Protein AF-A0A521T8X2-F1 (afdb_monomer)

Sequence (96 aa):
MVYRREHWQISDNCNGMDCKILTAYVRIEGTWIRIGHYGSECKKFEPLDLQQEEKERLDKERMMQLVADFRQVKQENRARLNTIKNELNVSNSFFK

Mean predicted aligned error: 13.21 Å

Secondary structure (DSSP, 8-state):
--------S--TT--S--PPEEEEEEEETTEEEEEEEEETTT--EEE--HHHHHHHHHHHHHHHHHHHHHHHHHHHHHHHHHHHHHHHHHHHHTT-

Nearest PDB structures (foldseek):
  6vjm-assembly1_B  TM=5.701E-01  e=1.043E+00  Homo sapiens
  6eyo-assembly1_I  TM=4.225E-01  e=4.310E+00  Homo sapiens
  8fe4-assembly1_H  TM=4.330E-01  e=9.345E+00  Mus musculus

Radius of gyration: 26.21 Å; Cα contacts (8 Å, |Δi|>4): 77; chains: 1; bounding box: 61×25×70 Å

Foldseek 3Di:
DFDFDDPPPDDPPSPPDRWGKDFDWDADPNDTDTFFIATPVSRDTDGDDPVVVVVVVVVVVVVVVVVVVVVVVVVVVVVVVVVVVVVVVVVVVVPD

Solvent-accessible surface area (backbone atoms only — not comparable to full-atom values): 5825 Å² total; per-residue (Å²): 135,82,70,78,44,69,78,81,72,90,53,102,76,71,82,84,63,91,26,48,57,41,82,38,68,46,77,55,98,90,42,80,43,79,53,27,37,33,28,71,74,75,70,44,76,45,72,58,57,66,69,60,49,52,49,54,51,52,51,50,54,51,50,53,48,52,53,50,53,54,51,49,53,53,50,52,52,52,50,52,53,51,51,52,52,50,54,56,53,53,60,65,61,73,78,112

pLDDT: mean 75.31, std 17.39, range [29.23, 94.94]

Structure (mmCIF, N/CA/C/O backbone):
data_AF-A0A521T8X2-F1
#
_entry.id   AF-A0A521T8X2-F1
#
loop_
_atom_site.group_PDB
_atom_site.id
_atom_site.type_symbol
_atom_site.label_atom_id
_atom_site.label_alt_id
_atom_site.label_comp_id
_atom_site.label_asym_id
_atom_site.label_entity_id
_atom_site.label_seq_id
_atom_site.pdbx_PDB_ins_code
_atom_site.Cartn_x
_atom_site.Cartn_y
_atom_site.Cartn_z
_atom_site.occupancy
_atom_site.B_iso_or_equiv
_atom_site.auth_seq_id
_atom_site.auth_comp_id
_atom_site.auth_asym_id
_atom_site.auth_atom_id
_atom_site.pdbx_PDB_model_num
ATOM 1 N N . MET A 1 1 ? 3.119 14.252 -4.016 1.00 29.23 1 MET A N 1
ATOM 2 C CA . MET A 1 1 ? 4.390 14.002 -3.303 1.00 29.23 1 MET A CA 1
ATOM 3 C C . MET A 1 1 ? 5.148 12.937 -4.075 1.00 29.23 1 MET A C 1
ATOM 5 O O . MET A 1 1 ? 4.590 11.872 -4.288 1.00 29.23 1 MET A O 1
ATOM 9 N N . VAL A 1 2 ? 6.346 13.248 -4.572 1.00 33.66 2 VAL A N 1
ATOM 10 C CA . VAL A 1 2 ? 7.228 12.284 -5.251 1.00 33.66 2 VAL A CA 1
ATOM 11 C C . VAL A 1 2 ? 8.165 11.735 -4.185 1.00 33.66 2 VAL A C 1
ATOM 13 O O . VAL A 1 2 ? 8.875 12.513 -3.549 1.00 33.66 2 VAL A O 1
ATOM 16 N N . TYR A 1 3 ? 8.132 10.428 -3.940 1.00 36.53 3 TYR A N 1
ATOM 17 C CA . TYR A 1 3 ? 9.057 9.800 -3.004 1.00 36.53 3 TYR A CA 1
ATOM 18 C C . TYR A 1 3 ? 10.443 9.769 -3.659 1.00 36.53 3 TYR A C 1
ATOM 20 O O . TYR A 1 3 ? 10.660 9.033 -4.617 1.00 36.53 3 TYR A O 1
ATOM 28 N N . ARG A 1 4 ? 11.371 10.606 -3.176 1.00 43.50 4 ARG A N 1
ATOM 29 C CA . ARG A 1 4 ? 12.794 10.477 -3.515 1.00 43.50 4 ARG A CA 1
ATOM 30 C C . ARG A 1 4 ? 13.307 9.235 -2.791 1.00 43.50 4 ARG A C 1
ATOM 32 O O . ARG A 1 4 ? 13.390 9.237 -1.567 1.00 43.50 4 ARG A O 1
ATOM 39 N N . ARG A 1 5 ? 13.566 8.165 -3.533 1.00 46.22 5 ARG A N 1
ATOM 40 C CA . ARG A 1 5 ? 14.311 7.003 -3.049 1.00 46.22 5 ARG A CA 1
ATOM 41 C C . ARG A 1 5 ? 15.562 6.903 -3.900 1.00 46.22 5 ARG A C 1
ATOM 43 O O . ARG A 1 5 ? 15.469 6.962 -5.119 1.00 46.22 5 ARG A O 1
ATOM 50 N N . GLU A 1 6 ? 16.707 6.762 -3.256 1.00 48.69 6 GLU A N 1
ATOM 51 C CA . GLU A 1 6 ? 17.919 6.310 -3.926 1.00 48.69 6 G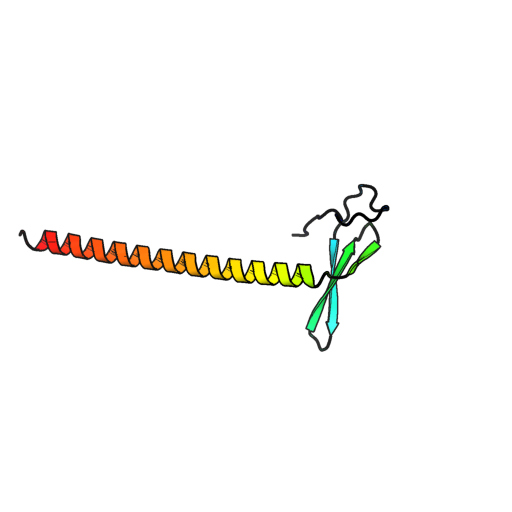LU A CA 1
ATOM 52 C C . GLU A 1 6 ? 17.647 4.912 -4.507 1.00 48.69 6 GLU A C 1
ATOM 54 O O . GLU A 1 6 ? 16.955 4.104 -3.879 1.00 48.69 6 GLU A O 1
ATOM 59 N N . HIS A 1 7 ? 18.157 4.615 -5.705 1.00 53.06 7 HIS A N 1
ATOM 60 C CA . HIS A 1 7 ? 18.166 3.240 -6.209 1.00 53.06 7 HIS A CA 1
ATOM 61 C C . HIS A 1 7 ? 19.089 2.415 -5.299 1.00 53.06 7 HIS A C 1
ATOM 63 O O . HIS A 1 7 ? 20.300 2.383 -5.485 1.00 53.06 7 HIS A O 1
ATOM 69 N N . TRP A 1 8 ? 18.510 1.777 -4.283 1.00 45.53 8 TRP A N 1
ATOM 70 C CA . TRP A 1 8 ? 19.215 0.926 -3.320 1.00 45.53 8 TRP A CA 1
ATOM 71 C C . TRP A 1 8 ? 19.433 -0.506 -3.825 1.00 45.53 8 TRP A C 1
ATOM 73 O O . TRP A 1 8 ? 19.930 -1.353 -3.087 1.00 45.53 8 TRP A O 1
ATOM 83 N N . GLN A 1 9 ? 19.096 -0.797 -5.085 1.00 44.78 9 GLN A N 1
ATOM 84 C CA . GLN A 1 9 ? 19.638 -1.968 -5.762 1.00 44.78 9 GLN A CA 1
ATOM 85 C C . GLN A 1 9 ? 20.953 -1.578 -6.424 1.00 44.78 9 GLN A C 1
ATOM 87 O O . GLN A 1 9 ? 20.999 -1.016 -7.520 1.00 44.78 9 GLN A O 1
ATOM 92 N N . ILE A 1 10 ? 22.009 -1.869 -5.666 1.00 44.94 10 ILE A N 1
ATOM 93 C CA . ILE A 1 10 ? 23.412 -2.007 -6.048 1.00 44.94 10 ILE A CA 1
ATOM 94 C C . ILE A 1 10 ? 23.503 -2.510 -7.495 1.00 44.94 10 ILE A C 1
ATOM 96 O O . ILE A 1 10 ? 23.473 -3.701 -7.782 1.00 44.94 10 ILE A O 1
ATOM 100 N N . SER A 1 11 ? 23.579 -1.578 -8.432 1.00 42.19 11 SER A N 1
ATOM 101 C CA . SER A 1 11 ? 24.161 -1.821 -9.738 1.00 42.19 11 SER A CA 1
ATOM 102 C C . SER A 1 11 ? 25.169 -0.708 -9.913 1.00 42.19 11 SER A C 1
ATOM 104 O O . SER A 1 11 ? 24.819 0.463 -9.752 1.00 42.19 11 SER A O 1
ATOM 106 N N . ASP A 1 12 ? 26.407 -1.094 -10.195 1.00 50.78 12 ASP A N 1
ATOM 107 C CA . ASP A 1 12 ? 27.668 -0.349 -10.063 1.00 50.78 12 ASP A CA 1
ATOM 108 C C . ASP A 1 12 ? 27.779 1.015 -10.786 1.00 50.78 12 ASP A C 1
ATOM 110 O O . ASP A 1 12 ? 28.866 1.563 -10.899 1.00 50.78 12 ASP A O 1
ATOM 114 N N . ASN A 1 13 ? 26.676 1.596 -11.274 1.00 49.16 13 ASN A N 1
ATOM 115 C CA . ASN A 1 13 ? 26.652 2.809 -12.093 1.00 49.16 13 ASN A CA 1
ATOM 116 C C . ASN A 1 13 ? 25.704 3.918 -11.597 1.00 49.16 13 ASN A C 1
ATOM 118 O O . ASN A 1 13 ? 25.563 4.928 -12.287 1.00 49.16 13 ASN A O 1
ATOM 122 N N . CYS A 1 14 ? 25.025 3.780 -10.451 1.00 53.75 14 CYS A N 1
ATOM 123 C CA . CYS A 1 14 ? 24.310 4.916 -9.849 1.00 53.75 14 CYS A CA 1
ATOM 124 C C . CYS A 1 14 ? 25.266 5.641 -8.890 1.00 53.75 14 CYS A C 1
ATOM 126 O O . CYS A 1 14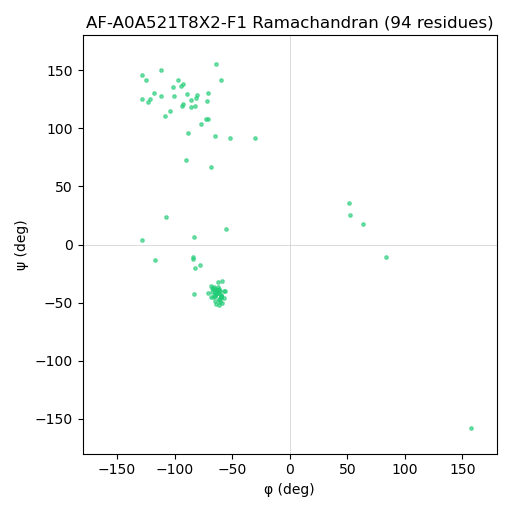 ? 25.177 5.494 -7.676 1.00 53.75 14 CYS A O 1
ATOM 128 N N . ASN A 1 15 ? 26.239 6.361 -9.460 1.00 52.69 15 ASN A N 1
ATOM 129 C CA . ASN A 1 15 ? 27.356 7.010 -8.759 1.00 52.69 15 ASN A CA 1
ATOM 130 C C . ASN A 1 15 ? 26.907 8.192 -7.878 1.00 52.69 15 ASN A C 1
ATOM 132 O O . ASN A 1 15 ? 27.224 9.342 -8.173 1.00 52.69 15 ASN A O 1
ATOM 136 N N . GLY A 1 16 ? 26.143 7.927 -6.818 1.00 53.41 16 GLY A N 1
ATOM 137 C CA . GLY A 1 16 ? 25.809 8.916 -5.790 1.00 53.41 16 GLY A CA 1
ATOM 138 C C . GLY A 1 16 ? 24.988 10.116 -6.273 1.00 53.41 16 GLY A C 1
ATOM 139 O O . GLY A 1 16 ? 24.960 11.136 -5.592 1.00 53.41 16 GLY A O 1
ATOM 140 N N . MET A 1 17 ? 24.339 10.031 -7.441 1.00 55.38 17 MET A N 1
ATOM 141 C CA . MET A 1 17 ? 23.384 11.049 -7.881 1.00 55.38 17 MET A CA 1
ATOM 142 C C . MET A 1 17 ? 21.984 10.703 -7.380 1.00 55.38 17 MET A C 1
ATOM 144 O O . MET A 1 17 ? 21.508 9.587 -7.600 1.00 55.38 17 MET A O 1
ATOM 148 N N . ASP A 1 18 ? 21.330 11.686 -6.758 1.00 59.19 18 ASP A N 1
ATOM 149 C CA . ASP A 1 18 ? 19.918 11.668 -6.371 1.00 59.19 18 ASP A CA 1
ATOM 150 C C .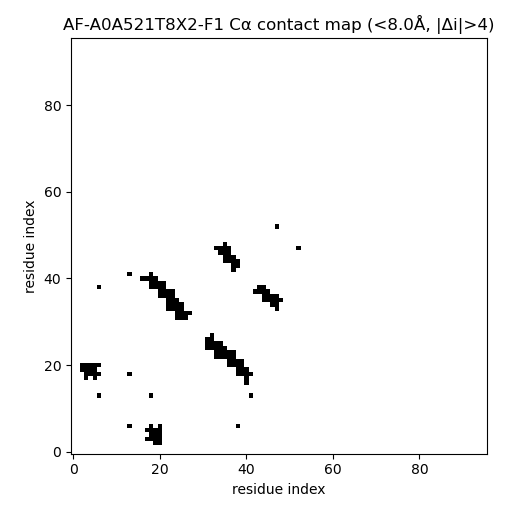 ASP A 1 18 ? 19.032 11.297 -7.573 1.00 59.19 18 ASP A C 1
ATOM 152 O O . ASP A 1 18 ? 18.607 12.154 -8.351 1.00 59.19 18 ASP A O 1
ATOM 156 N N . CYS A 1 19 ? 18.749 10.008 -7.740 1.00 69.12 19 CYS A N 1
ATOM 157 C CA . CYS A 1 19 ? 17.892 9.523 -8.811 1.00 69.12 19 CYS A CA 1
ATOM 158 C C . CYS A 1 19 ? 16.428 9.600 -8.367 1.00 69.12 19 CYS A C 1
ATOM 160 O O . CYS A 1 19 ? 16.041 9.036 -7.343 1.00 69.12 19 CYS A O 1
ATOM 162 N N . LYS A 1 20 ? 15.582 10.280 -9.140 1.00 71.94 20 LYS A N 1
ATOM 163 C CA . LYS A 1 20 ? 14.133 10.247 -8.958 1.00 71.94 20 LYS A CA 1
ATOM 164 C C . LYS A 1 20 ? 13.588 8.978 -9.590 1.00 71.94 20 LYS A C 1
ATOM 166 O O . LYS A 1 20 ? 13.825 8.685 -10.762 1.00 71.94 20 LYS A O 1
ATOM 171 N N . ILE A 1 21 ? 12.811 8.254 -8.796 1.00 75.69 21 ILE A N 1
ATOM 172 C CA . ILE A 1 21 ? 12.148 7.032 -9.226 1.00 75.69 21 ILE A CA 1
ATOM 173 C C . ILE A 1 21 ? 10.746 7.375 -9.727 1.00 75.69 21 ILE A C 1
ATOM 175 O O . ILE A 1 21 ? 9.920 7.920 -8.991 1.00 75.69 21 ILE A O 1
ATOM 179 N N . LEU A 1 22 ? 10.481 7.047 -10.988 1.00 80.25 22 LEU A N 1
ATOM 180 C CA . LEU A 1 22 ? 9.172 7.146 -11.621 1.00 80.25 22 LEU A CA 1
ATOM 181 C C . LEU A 1 22 ? 8.536 5.758 -11.682 1.00 80.25 22 LEU A C 1
ATOM 183 O O . LEU A 1 22 ? 9.187 4.782 -12.039 1.00 80.25 22 LEU A O 1
ATOM 187 N N . THR A 1 23 ? 7.253 5.648 -11.352 1.00 83.19 23 THR A N 1
ATOM 188 C CA . THR A 1 23 ? 6.528 4.381 -11.488 1.00 83.19 23 THR A CA 1
ATOM 189 C C . THR A 1 23 ? 6.070 4.196 -12.932 1.00 83.19 23 THR A C 1
ATOM 191 O O . THR A 1 23 ? 5.388 5.060 -13.482 1.00 83.19 23 THR A O 1
ATOM 194 N N . ALA A 1 24 ? 6.425 3.063 -13.534 1.00 82.88 24 ALA A N 1
ATOM 195 C CA . ALA A 1 24 ? 6.038 2.714 -14.891 1.00 82.88 24 ALA A CA 1
ATOM 196 C C . ALA A 1 24 ? 4.751 1.879 -14.897 1.00 82.88 24 ALA A C 1
ATOM 198 O O . ALA A 1 24 ? 4.588 0.951 -14.099 1.00 82.88 24 ALA A O 1
ATOM 199 N N . TYR A 1 25 ? 3.862 2.191 -15.839 1.00 85.25 25 TYR A N 1
ATOM 200 C CA . TYR A 1 25 ? 2.601 1.488 -16.044 1.00 85.25 25 TYR A CA 1
ATOM 201 C C . TYR A 1 25 ? 2.451 1.078 -17.508 1.00 85.25 25 TYR A C 1
ATOM 203 O O . TYR A 1 25 ? 2.850 1.815 -18.409 1.00 85.25 25 TYR A O 1
ATOM 211 N N . VAL A 1 26 ? 1.819 -0.067 -17.737 1.00 87.12 26 VAL A N 1
ATOM 212 C CA . VAL A 1 26 ? 1.312 -0.495 -19.041 1.00 87.12 26 VAL A CA 1
ATOM 213 C C . VAL A 1 26 ? -0.211 -0.491 -19.009 1.00 87.12 26 VAL A C 1
ATOM 215 O O . VAL A 1 26 ? -0.818 -0.692 -17.958 1.00 87.12 26 VAL A O 1
ATOM 218 N N . ARG A 1 27 ? -0.843 -0.255 -20.157 1.00 90.06 27 ARG A N 1
ATOM 219 C CA . ARG A 1 27 ? -2.296 -0.344 -20.294 1.00 90.06 27 ARG A CA 1
ATOM 220 C C . ARG A 1 27 ? -2.663 -1.636 -21.016 1.00 90.06 27 ARG A C 1
ATOM 222 O O . ARG A 1 27 ? -2.330 -1.780 -22.188 1.00 90.06 27 ARG A O 1
ATOM 229 N N . ILE A 1 28 ? -3.356 -2.545 -20.333 1.00 86.69 28 ILE A N 1
ATOM 230 C CA . ILE A 1 28 ? -3.865 -3.807 -20.893 1.00 86.69 28 ILE A CA 1
ATOM 231 C C . ILE A 1 28 ? -5.380 -3.811 -20.712 1.00 86.69 28 ILE A C 1
ATOM 233 O O . ILE A 1 28 ? -5.864 -3.568 -19.610 1.00 86.69 28 ILE A O 1
ATOM 237 N N . GLU A 1 29 ? -6.127 -4.008 -21.802 1.00 90.50 29 GLU A N 1
ATOM 238 C CA . GLU A 1 29 ? -7.602 -4.083 -21.782 1.00 90.50 29 GLU A CA 1
ATOM 239 C C . GLU A 1 29 ? -8.273 -2.89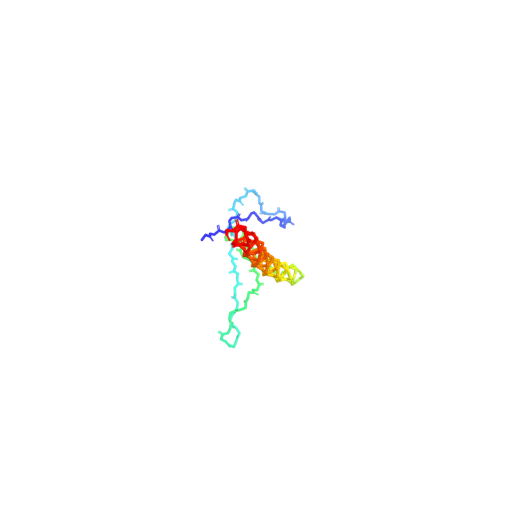7 -21.057 1.00 90.50 29 GLU A C 1
ATOM 241 O O . GLU A 1 29 ? -9.269 -3.025 -20.354 1.00 90.50 29 GLU A O 1
ATOM 246 N N . GLY A 1 30 ? -7.692 -1.702 -21.196 1.00 89.38 30 GLY A N 1
ATOM 247 C CA . GLY A 1 30 ? -8.190 -0.485 -20.552 1.00 89.38 30 GLY A CA 1
ATOM 248 C C . GLY A 1 30 ? -7.730 -0.276 -19.104 1.00 89.38 30 GLY A C 1
ATOM 249 O O . GLY A 1 30 ? -7.860 0.847 -18.617 1.00 8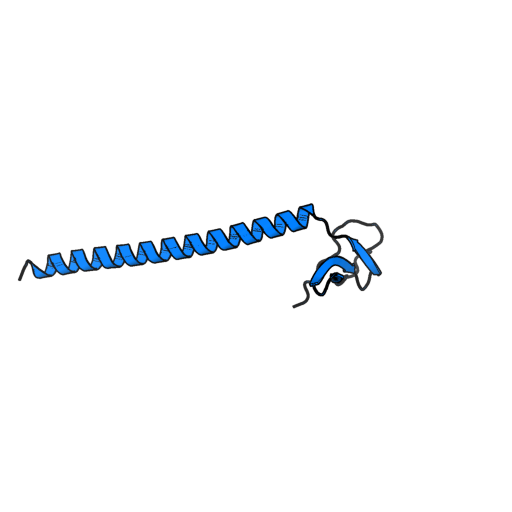9.38 30 GLY A O 1
ATOM 250 N N . THR A 1 31 ? -7.115 -1.276 -18.472 1.00 85.69 31 THR A N 1
ATOM 251 C CA . THR A 1 31 ? -6.614 -1.236 -17.090 1.00 85.69 31 THR A CA 1
ATOM 252 C C . THR A 1 31 ? -5.136 -0.850 -17.045 1.00 85.69 31 THR A C 1
ATOM 254 O O . THR A 1 31 ? -4.333 -1.334 -17.842 1.00 85.69 31 THR A O 1
ATOM 257 N N . TRP A 1 32 ? -4.763 0.029 -16.111 1.00 84.25 32 TRP A N 1
ATOM 258 C CA . TRP A 1 32 ? -3.367 0.394 -15.859 1.00 84.25 32 TRP A CA 1
ATOM 259 C C . TRP A 1 32 ? -2.727 -0.601 -14.896 1.00 84.25 32 TRP A C 1
ATOM 261 O O . TRP A 1 32 ? -3.149 -0.718 -13.749 1.00 84.25 32 TRP A O 1
ATOM 271 N N . ILE A 1 33 ? -1.694 -1.292 -15.363 1.00 81.75 33 ILE A N 1
ATOM 272 C CA . ILE A 1 33 ? -0.942 -2.285 -14.601 1.00 81.75 33 ILE A CA 1
ATOM 273 C C . ILE A 1 33 ? 0.457 -1.734 -14.360 1.00 81.75 33 ILE A C 1
ATOM 275 O O . ILE A 1 33 ? 1.132 -1.289 -15.288 1.00 81.75 33 ILE A O 1
ATOM 279 N N . ARG A 1 34 ? 0.886 -1.732 -13.100 1.00 84.00 34 ARG A N 1
ATOM 280 C CA . ARG A 1 34 ? 2.231 -1.311 -12.709 1.00 84.00 34 ARG A CA 1
ATOM 281 C C . ARG A 1 34 ? 3.238 -2.370 -13.171 1.00 84.00 34 ARG A C 1
ATOM 283 O O . ARG A 1 34 ? 3.024 -3.547 -12.922 1.00 84.00 34 ARG A O 1
ATOM 290 N N . ILE A 1 35 ? 4.310 -1.961 -13.850 1.00 83.62 35 ILE A N 1
ATOM 291 C CA . ILE A 1 35 ? 5.307 -2.891 -14.431 1.00 83.62 35 ILE A CA 1
ATOM 292 C C . ILE A 1 35 ? 6.708 -2.745 -13.844 1.00 83.62 35 ILE A C 1
ATOM 294 O O . ILE A 1 35 ? 7.557 -3.607 -14.058 1.00 83.62 35 ILE A O 1
ATOM 298 N N . GLY A 1 36 ? 6.967 -1.664 -13.111 1.00 84.31 36 GLY A N 1
ATOM 299 C CA . GLY A 1 36 ? 8.256 -1.446 -12.473 1.00 84.31 36 GLY A CA 1
ATOM 300 C C . GLY A 1 36 ? 8.518 0.019 -12.176 1.00 84.31 36 GLY A C 1
ATOM 301 O O . GLY A 1 36 ? 7.604 0.849 -12.105 1.00 84.31 36 GLY A O 1
ATOM 302 N N . HIS A 1 37 ? 9.795 0.326 -12.030 1.00 84.38 37 HIS A N 1
ATOM 303 C CA . HIS A 1 37 ? 10.309 1.637 -11.697 1.00 84.38 37 HIS A CA 1
ATOM 304 C C . HIS A 1 37 ? 11.330 2.076 -12.744 1.00 84.38 37 HIS A C 1
ATOM 306 O O . HIS A 1 37 ? 12.109 1.278 -13.252 1.00 84.38 37 HIS A O 1
ATOM 312 N N . TYR A 1 38 ? 11.323 3.356 -13.088 1.00 81.00 38 TYR A N 1
ATOM 313 C CA . TYR A 1 38 ? 12.266 3.951 -14.020 1.00 81.00 38 TYR A CA 1
ATOM 314 C C . TYR A 1 38 ? 12.983 5.111 -13.340 1.00 81.00 38 TYR A C 1
ATOM 316 O O . TYR A 1 38 ? 12.338 6.054 -12.877 1.00 81.00 38 TYR A O 1
ATOM 324 N N . GLY A 1 39 ? 14.309 5.050 -13.288 1.00 82.81 39 GLY A N 1
ATOM 325 C CA . GLY A 1 39 ? 15.121 6.145 -12.776 1.00 82.81 39 GLY A CA 1
ATOM 326 C C . GLY A 1 39 ? 15.342 7.194 -13.861 1.00 82.81 39 GLY A C 1
ATOM 327 O O . GLY A 1 39 ? 15.927 6.891 -14.902 1.00 82.81 39 GLY A O 1
ATOM 328 N N . SER A 1 40 ? 14.888 8.432 -13.650 1.00 79.44 40 SER A N 1
ATOM 329 C CA . SER A 1 40 ? 14.994 9.476 -14.682 1.00 79.44 40 SER A CA 1
ATOM 330 C C . SER A 1 40 ? 16.436 9.871 -15.002 1.00 79.44 40 SER A C 1
ATOM 332 O O . SER A 1 40 ? 16.764 10.127 -16.160 1.00 79.44 40 SER A O 1
ATOM 334 N N . GLU A 1 41 ? 17.293 9.901 -13.988 1.00 77.94 41 GLU A N 1
ATOM 335 C CA . GLU A 1 41 ? 18.680 10.344 -14.072 1.00 77.94 41 GLU A CA 1
ATOM 336 C C . GLU A 1 41 ? 19.579 9.207 -14.570 1.00 77.94 41 GLU A C 1
ATOM 338 O O . GLU A 1 41 ? 20.414 9.417 -15.448 1.00 77.94 41 GLU A O 1
ATOM 343 N N . CYS A 1 42 ? 19.368 7.983 -14.075 1.00 75.50 42 CYS A N 1
ATOM 344 C CA . CYS A 1 42 ? 20.148 6.816 -14.488 1.00 75.50 42 CYS A CA 1
ATOM 345 C C . CYS A 1 42 ? 19.634 6.161 -15.783 1.00 75.50 42 CYS A C 1
ATOM 347 O O . CYS A 1 42 ? 20.329 5.322 -16.356 1.00 75.50 42 CYS A O 1
ATOM 349 N N . LYS A 1 43 ? 18.430 6.530 -16.247 1.00 77.06 43 LYS A N 1
ATOM 350 C CA . LYS A 1 43 ? 17.723 5.943 -17.400 1.00 77.06 43 LYS A CA 1
ATOM 351 C C . LYS A 1 43 ? 17.594 4.417 -17.343 1.00 77.06 43 LYS A C 1
ATOM 353 O O . LYS A 1 43 ? 17.479 3.760 -18.378 1.00 77.06 43 LYS A O 1
ATOM 358 N N . LYS A 1 44 ? 17.630 3.839 -16.140 1.00 76.94 44 LYS A N 1
ATOM 359 C CA . LYS A 1 44 ? 17.493 2.398 -15.926 1.00 76.94 44 LYS A CA 1
ATOM 360 C C . LYS A 1 44 ? 16.064 2.052 -15.556 1.00 76.94 44 LYS A C 1
ATOM 362 O O . LYS A 1 44 ? 15.411 2.769 -14.799 1.00 76.94 44 LYS A O 1
ATOM 367 N N . PHE A 1 45 ? 15.616 0.923 -16.084 1.00 80.50 45 PHE A N 1
ATOM 368 C CA . PHE A 1 45 ? 14.354 0.308 -15.719 1.00 80.50 45 PHE A CA 1
ATOM 369 C C . PHE A 1 45 ? 14.609 -0.840 -14.744 1.00 80.50 45 PHE A C 1
ATOM 371 O O . PHE A 1 45 ? 15.418 -1.725 -15.019 1.00 80.50 45 PHE A O 1
ATOM 378 N N . GLU A 1 46 ? 13.910 -0.810 -13.620 1.00 79.44 46 GLU A N 1
ATOM 379 C CA . GLU A 1 46 ? 13.890 -1.851 -12.606 1.00 79.44 46 GLU A CA 1
ATOM 380 C C . GLU A 1 46 ? 12.523 -2.544 -12.685 1.00 79.44 46 GLU A C 1
ATOM 382 O O . GLU A 1 46 ? 11.496 -1.907 -12.408 1.00 79.44 46 GLU A O 1
ATOM 387 N N . PRO A 1 47 ? 12.473 -3.809 -13.137 1.00 81.50 47 PRO A N 1
ATOM 388 C CA . PRO A 1 47 ? 11.224 -4.539 -13.238 1.00 81.50 47 PRO A CA 1
ATOM 389 C C . PRO A 1 47 ? 10.626 -4.745 -11.854 1.00 81.50 47 PRO A C 1
ATOM 391 O O . PRO A 1 47 ? 11.314 -4.734 -10.833 1.00 81.50 47 PRO A O 1
ATOM 394 N N . LEU A 1 48 ? 9.315 -4.924 -11.828 1.00 79.62 48 LEU A N 1
ATOM 395 C CA . LEU A 1 48 ? 8.620 -5.085 -10.574 1.00 79.62 48 LEU A CA 1
ATOM 396 C C . LEU A 1 48 ? 8.920 -6.442 -9.934 1.00 79.62 48 LEU A C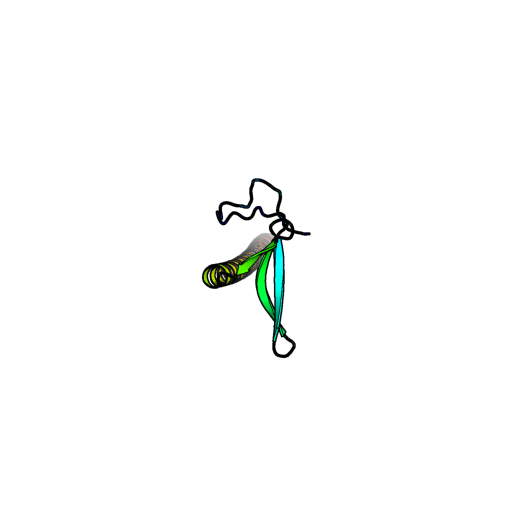 1
ATOM 398 O O . LEU A 1 48 ? 8.680 -7.486 -10.540 1.00 79.62 48 LEU A O 1
ATOM 402 N N . ASP A 1 49 ? 9.411 -6.425 -8.696 1.00 79.81 49 ASP A N 1
ATOM 403 C CA . ASP A 1 49 ? 9.552 -7.640 -7.901 1.00 79.81 49 ASP A CA 1
ATOM 404 C C . ASP A 1 49 ? 8.178 -8.056 -7.357 1.00 79.81 49 ASP A C 1
ATOM 406 O O . ASP A 1 49 ? 7.652 -7.470 -6.407 1.00 79.81 49 ASP A O 1
ATOM 410 N N . LEU A 1 50 ? 7.591 -9.079 -7.983 1.00 76.94 50 LEU A N 1
ATOM 411 C CA . LEU A 1 50 ? 6.285 -9.627 -7.615 1.00 76.94 50 LEU A CA 1
ATOM 412 C C . LEU A 1 50 ? 6.244 -10.121 -6.160 1.00 76.94 50 LEU A C 1
ATOM 414 O O . LEU A 1 50 ? 5.195 -10.041 -5.522 1.00 76.94 50 LEU A O 1
ATOM 418 N N . GLN A 1 51 ? 7.366 -10.606 -5.612 1.00 78.12 51 GLN A N 1
ATOM 419 C CA . GLN A 1 51 ? 7.416 -11.059 -4.219 1.00 78.12 51 GLN A CA 1
ATOM 420 C C . GLN A 1 51 ? 7.325 -9.877 -3.257 1.00 78.12 51 GLN A C 1
ATOM 422 O O . GLN A 1 51 ? 6.619 -9.936 -2.247 1.00 78.12 51 GLN A O 1
ATOM 427 N N . GLN A 1 52 ? 8.019 -8.787 -3.579 1.00 76.81 52 GLN A N 1
ATOM 428 C CA . GLN A 1 52 ? 7.946 -7.560 -2.800 1.00 76.81 52 GLN A CA 1
ATOM 429 C C . GLN A 1 52 ? 6.560 -6.912 -2.905 1.00 76.81 52 GLN A C 1
ATOM 431 O O . GLN A 1 52 ? 6.043 -6.414 -1.906 1.00 76.81 52 GLN A O 1
ATOM 436 N N . GLU A 1 53 ? 5.931 -6.963 -4.079 1.00 76.12 53 GLU A N 1
ATOM 437 C CA . GLU A 1 53 ? 4.589 -6.420 -4.286 1.00 76.12 53 GLU A CA 1
ATOM 438 C C . GLU A 1 53 ? 3.521 -7.160 -3.479 1.00 76.12 53 GLU A C 1
ATOM 440 O O . GLU A 1 53 ? 2.691 -6.536 -2.814 1.00 76.12 53 GLU A O 1
ATOM 445 N N . GLU A 1 54 ? 3.588 -8.491 -3.477 1.00 77.75 54 GLU A N 1
ATOM 446 C CA . GLU A 1 54 ? 2.695 -9.325 -2.680 1.00 77.75 54 GLU A CA 1
ATOM 447 C C . GLU A 1 54 ? 2.891 -9.071 -1.181 1.00 77.75 54 GLU A C 1
ATOM 449 O O . GLU A 1 54 ? 1.923 -8.959 -0.428 1.00 77.75 54 GLU A O 1
ATOM 454 N N . LYS A 1 55 ? 4.141 -8.881 -0.744 1.00 81.94 55 LYS A N 1
ATOM 455 C CA . LYS A 1 55 ? 4.443 -8.505 0.639 1.00 81.94 55 LYS A CA 1
ATOM 456 C C . LYS A 1 55 ? 3.832 -7.150 1.009 1.00 81.94 55 LYS A C 1
ATOM 458 O O . LYS A 1 55 ? 3.182 -7.044 2.045 1.00 81.94 55 LYS A O 1
ATOM 463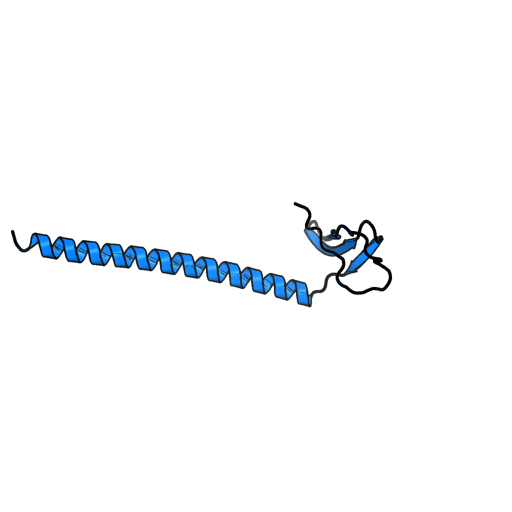 N N . GLU A 1 56 ? 3.983 -6.131 0.162 1.00 80.56 56 GLU A N 1
ATOM 464 C CA . GLU A 1 56 ? 3.372 -4.813 0.389 1.00 80.56 56 GLU A CA 1
ATOM 465 C C . GLU A 1 56 ? 1.837 -4.879 0.416 1.00 80.56 56 GLU A C 1
ATOM 467 O O . GLU A 1 56 ? 1.199 -4.158 1.192 1.00 80.56 56 GLU A O 1
ATOM 472 N N . ARG A 1 57 ? 1.232 -5.735 -0.416 1.00 81.94 57 ARG A N 1
ATOM 473 C CA . ARG A 1 57 ? -0.216 -5.973 -0.428 1.00 81.94 57 ARG A CA 1
ATOM 474 C C . ARG A 1 57 ? -0.681 -6.580 0.894 1.00 81.94 57 ARG A C 1
ATOM 476 O O . ARG A 1 57 ? -1.575 -6.021 1.531 1.00 81.94 57 ARG A O 1
ATOM 483 N N . LEU A 1 58 ? -0.024 -7.649 1.343 1.00 87.62 58 LEU A N 1
ATOM 484 C CA . LEU A 1 58 ? -0.318 -8.310 2.616 1.00 87.62 58 LEU A CA 1
ATOM 485 C C . LEU A 1 58 ? -0.121 -7.370 3.813 1.00 87.62 58 LEU A C 1
ATOM 487 O O . LEU A 1 58 ? -0.938 -7.362 4.734 1.00 87.62 58 LEU A O 1
ATOM 491 N N . ASP A 1 59 ? 0.922 -6.539 3.800 1.00 85.94 59 ASP A N 1
ATOM 492 C CA . ASP A 1 59 ? 1.173 -5.568 4.868 1.00 85.94 59 ASP A CA 1
ATOM 493 C C . ASP A 1 59 ? 0.083 -4.484 4.923 1.00 85.94 59 ASP A C 1
ATOM 495 O O . ASP A 1 59 ? -0.367 -4.107 6.010 1.00 85.94 59 ASP A O 1
ATOM 499 N N . LYS A 1 60 ? -0.416 -4.018 3.768 1.00 86.19 60 LYS A N 1
ATOM 500 C CA . LYS A 1 60 ? -1.568 -3.100 3.713 1.00 86.19 60 LYS A CA 1
ATOM 501 C C . LYS A 1 60 ? -2.846 -3.750 4.231 1.00 86.19 60 LYS A C 1
ATOM 503 O O . LYS A 1 60 ? -3.570 -3.112 4.993 1.00 86.19 60 LYS A O 1
ATOM 508 N N . GLU A 1 61 ? -3.122 -4.991 3.839 1.00 90.06 61 GLU A N 1
ATOM 509 C CA . GLU A 1 61 ? -4.281 -5.751 4.324 1.00 90.06 61 GLU A CA 1
ATOM 510 C C . GLU A 1 61 ? -4.224 -5.921 5.850 1.00 90.06 61 GLU A C 1
ATOM 512 O O . GLU A 1 61 ? -5.190 -5.596 6.544 1.00 90.06 61 GLU A O 1
ATOM 517 N N . ARG A 1 62 ? -3.059 -6.295 6.397 1.00 91.94 62 ARG A N 1
ATOM 518 C CA . ARG A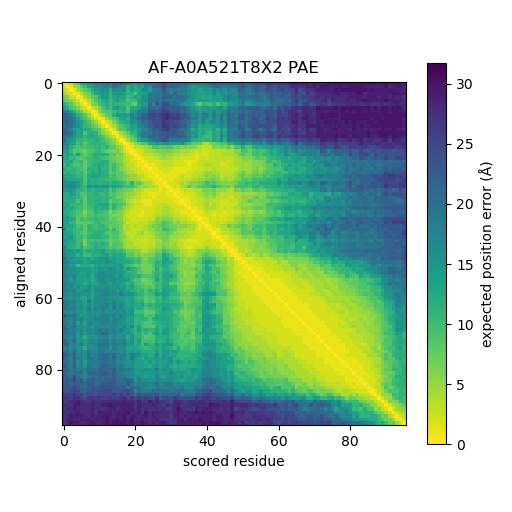 1 62 ? -2.829 -6.371 7.850 1.00 91.94 62 ARG A CA 1
ATOM 519 C C . ARG A 1 62 ? -3.038 -5.036 8.551 1.00 91.94 62 ARG A C 1
ATOM 521 O O . ARG A 1 62 ? -3.667 -4.989 9.604 1.00 91.94 62 ARG A O 1
ATOM 528 N N . MET A 1 63 ? -2.530 -3.944 7.984 1.00 91.44 63 MET A N 1
ATOM 529 C CA . MET A 1 63 ? -2.712 -2.610 8.553 1.00 91.44 63 MET A CA 1
ATOM 530 C C . MET A 1 63 ? -4.192 -2.201 8.569 1.00 91.44 63 MET A C 1
ATOM 532 O O . MET A 1 63 ? -4.661 -1.653 9.566 1.00 91.44 63 MET A O 1
ATOM 536 N N . MET A 1 64 ? -4.946 -2.482 7.500 1.00 91.00 64 MET A N 1
ATOM 537 C CA . MET A 1 64 ? -6.389 -2.218 7.462 1.00 91.00 64 MET A CA 1
ATOM 538 C C . MET A 1 64 ? -7.137 -3.030 8.522 1.00 91.00 64 MET A C 1
ATOM 540 O O . MET A 1 64 ? -7.991 -2.470 9.213 1.00 91.00 64 MET A O 1
ATOM 544 N N . GLN A 1 65 ? -6.770 -4.302 8.697 1.00 93.94 65 GLN A N 1
ATOM 545 C CA . GLN A 1 65 ? -7.334 -5.162 9.734 1.00 93.94 65 GLN A CA 1
ATOM 546 C C . GLN A 1 65 ? -7.058 -4.604 11.137 1.00 93.94 65 GLN A C 1
ATOM 548 O O . GLN A 1 65 ? -7.989 -4.384 11.904 1.00 93.94 65 GLN A O 1
ATOM 553 N N . LEU A 1 66 ? -5.805 -4.249 11.439 1.00 94.12 66 LEU A N 1
ATOM 554 C CA . LEU A 1 66 ? -5.423 -3.650 12.724 1.00 94.12 66 LEU A CA 1
ATOM 555 C C . LEU A 1 66 ? -6.196 -2.359 13.028 1.00 94.12 66 LEU A C 1
ATOM 557 O O . LEU A 1 66 ? -6.608 -2.119 14.164 1.00 94.12 66 LEU A O 1
ATOM 561 N N . VAL A 1 67 ? -6.412 -1.512 12.017 1.00 94.50 67 VAL A N 1
ATOM 562 C CA . VAL A 1 67 ? -7.205 -0.284 12.171 1.00 94.50 67 VAL A CA 1
ATOM 563 C C . VAL A 1 67 ? -8.674 -0.604 12.460 1.00 94.50 67 VAL A C 1
ATOM 565 O O . VAL A 1 67 ? -9.299 0.103 13.257 1.00 94.50 67 VAL A O 1
ATOM 568 N N . ALA A 1 68 ? -9.237 -1.638 11.832 1.00 94.31 68 ALA A N 1
ATOM 569 C CA . ALA A 1 68 ? -10.599 -2.088 12.100 1.00 94.31 68 ALA A CA 1
ATOM 570 C C . ALA A 1 68 ? -10.737 -2.615 13.538 1.00 94.31 68 ALA A C 1
ATOM 572 O O . ALA A 1 68 ? -11.603 -2.137 14.276 1.00 94.31 68 ALA A O 1
ATOM 573 N N . ASP A 1 69 ? -9.820 -3.482 13.966 1.00 94.94 69 ASP A N 1
ATOM 574 C CA . ASP A 1 69 ? -9.797 -4.051 15.316 1.00 94.94 69 ASP A CA 1
ATOM 575 C C . ASP A 1 69 ? -9.680 -2.944 16.378 1.00 94.94 69 ASP A C 1
ATOM 577 O O . ASP A 1 69 ? -10.424 -2.908 17.360 1.00 94.94 69 ASP A O 1
ATOM 581 N N . PHE A 1 70 ? -8.817 -1.948 16.148 1.00 94.31 70 PHE A N 1
ATOM 582 C CA . PHE A 1 70 ? -8.676 -0.810 17.059 1.00 94.31 70 PHE A CA 1
ATOM 583 C C . PHE A 1 70 ? -9.970 0.007 17.189 1.00 94.31 70 PHE A C 1
ATOM 585 O O . PHE A 1 70 ? -10.333 0.466 18.279 1.00 94.31 70 PHE A O 1
ATOM 592 N N . ARG A 1 71 ? -10.696 0.203 16.080 1.00 93.50 71 ARG A N 1
ATOM 593 C CA . ARG A 1 71 ? -11.996 0.890 16.098 1.00 93.50 71 ARG A CA 1
ATOM 594 C C . ARG A 1 71 ? -13.028 0.093 16.886 1.00 93.50 71 ARG A C 1
ATOM 596 O O . ARG A 1 71 ? -13.768 0.708 17.657 1.00 93.50 71 ARG A O 1
ATOM 603 N N . GLN A 1 72 ? -13.047 -1.228 16.733 1.00 94.88 72 GLN A N 1
ATOM 604 C CA . GLN A 1 72 ? -13.936 -2.109 17.484 1.00 94.88 72 GLN A CA 1
ATOM 605 C C . GLN A 1 72 ? -13.657 -2.023 18.988 1.00 94.88 72 GLN A C 1
ATOM 607 O O . GLN A 1 72 ? -14.558 -1.685 19.755 1.00 94.88 72 GLN A O 1
ATOM 612 N N . VAL A 1 73 ? -12.401 -2.189 19.412 1.00 94.69 73 VAL A N 1
ATOM 613 C CA . VAL A 1 73 ? -12.008 -2.078 20.831 1.00 94.69 73 VAL A CA 1
ATOM 614 C C . VAL A 1 73 ? -12.414 -0.722 21.419 1.00 94.69 73 VAL A C 1
ATOM 616 O O . VAL A 1 73 ? -12.905 -0.627 22.546 1.00 94.69 73 VAL A O 1
ATOM 619 N N . LYS A 1 74 ? -12.268 0.363 20.650 1.00 93.94 74 LYS A N 1
ATOM 620 C CA . LYS A 1 74 ? -12.698 1.700 21.080 1.00 93.94 74 LYS A CA 1
ATOM 621 C C . LYS A 1 74 ? -14.216 1.797 21.269 1.00 93.94 74 LYS A C 1
ATOM 623 O O . LYS A 1 74 ? -14.664 2.487 22.187 1.00 93.94 74 LYS A O 1
ATOM 628 N N . GLN A 1 75 ? -15.005 1.152 20.410 1.00 93.50 75 GLN A N 1
ATOM 629 C CA . GLN A 1 75 ? -16.462 1.098 20.550 1.00 93.50 75 GLN A CA 1
ATOM 630 C C . GLN A 1 75 ? -16.876 0.268 21.767 1.00 93.50 75 GLN A C 1
ATOM 632 O O . GLN A 1 75 ? -17.679 0.742 22.569 1.00 93.50 75 GLN A O 1
ATOM 637 N N . GLU A 1 76 ? -16.271 -0.903 21.961 1.00 92.75 76 GLU A N 1
ATOM 638 C CA . GLU A 1 76 ? -16.524 -1.768 23.117 1.00 92.75 76 GLU A CA 1
ATOM 639 C C . GLU A 1 76 ? -16.208 -1.056 24.436 1.00 92.75 76 GLU A C 1
ATOM 641 O O . GLU A 1 76 ? -17.018 -1.064 25.361 1.00 92.75 76 GLU A O 1
ATOM 646 N N . ASN A 1 77 ? -15.076 -0.351 24.512 1.00 92.12 77 ASN A N 1
ATOM 647 C CA . ASN A 1 77 ? -14.712 0.422 25.699 1.00 92.12 77 ASN A CA 1
ATOM 648 C C . ASN A 1 77 ? -15.702 1.557 25.988 1.00 92.12 77 ASN A C 1
ATOM 650 O O . ASN A 1 77 ? -16.042 1.799 27.146 1.00 92.12 77 ASN A O 1
ATOM 654 N N . ARG A 1 78 ? -16.208 2.242 24.954 1.00 91.06 78 ARG A N 1
ATOM 655 C CA . ARG A 1 78 ? -17.264 3.253 25.127 1.00 91.06 78 ARG A CA 1
ATOM 656 C C . ARG A 1 78 ? -18.560 2.630 25.637 1.00 91.06 78 ARG A C 1
ATOM 658 O O . ARG A 1 78 ? -19.176 3.198 26.534 1.00 91.06 78 ARG A O 1
ATOM 665 N N . ALA A 1 79 ? -18.952 1.478 25.096 1.00 90.38 79 ALA A N 1
ATOM 666 C CA . ALA A 1 79 ? -20.134 0.755 25.550 1.00 90.38 79 ALA A CA 1
ATOM 667 C C . ALA A 1 79 ? -19.995 0.344 27.024 1.00 90.38 79 ALA A C 1
ATOM 669 O O . ALA A 1 79 ? -20.869 0.670 27.820 1.00 90.38 79 ALA A O 1
ATOM 670 N N . ARG A 1 80 ? -18.856 -0.247 27.413 1.00 90.25 80 ARG A N 1
ATOM 671 C CA . ARG A 1 80 ? -18.554 -0.610 28.810 1.00 90.25 80 ARG A CA 1
ATOM 672 C C . ARG A 1 80 ? -18.623 0.590 29.752 1.00 90.25 80 ARG A C 1
ATOM 674 O O . ARG A 1 80 ? -19.251 0.503 30.801 1.00 90.25 80 ARG A O 1
ATOM 681 N N . LEU A 1 81 ? -18.027 1.723 29.373 1.00 88.88 81 LEU A N 1
ATOM 682 C CA . LEU A 1 81 ? -18.094 2.951 30.173 1.00 88.88 81 LEU A CA 1
ATOM 683 C C . LEU A 1 81 ? -19.529 3.460 30.342 1.00 88.88 81 LEU A C 1
ATOM 685 O O . LEU A 1 81 ? -19.877 3.947 31.415 1.00 88.88 81 LEU A O 1
ATOM 689 N N . ASN A 1 82 ? -20.362 3.355 29.306 1.00 87.19 82 ASN A N 1
ATOM 690 C CA . ASN A 1 82 ? -21.771 3.732 29.399 1.00 87.19 82 ASN A CA 1
ATOM 691 C C . ASN A 1 82 ? -22.545 2.787 30.326 1.00 87.19 82 ASN A C 1
ATOM 693 O O . ASN A 1 82 ? -23.328 3.267 31.140 1.00 87.19 82 ASN A O 1
ATOM 697 N N . THR A 1 83 ? -22.288 1.477 30.261 1.00 89.88 83 THR A N 1
ATOM 698 C CA . THR A 1 83 ? -22.883 0.498 31.182 1.00 89.88 83 THR A CA 1
ATOM 699 C C . THR A 1 83 ? -22.522 0.812 32.633 1.00 89.88 83 THR A C 1
ATOM 701 O O . THR A 1 83 ? -23.420 0.975 33.452 1.00 89.88 83 THR A O 1
ATOM 704 N N . ILE A 1 84 ? -21.235 1.030 32.931 1.00 86.31 84 ILE A N 1
ATOM 705 C CA . ILE A 1 84 ? -20.765 1.380 34.284 1.00 86.31 84 ILE A CA 1
ATOM 706 C C . ILE A 1 84 ? -21.417 2.679 34.780 1.00 86.31 84 ILE A C 1
ATOM 708 O O . ILE A 1 84 ? -21.865 2.760 35.921 1.00 86.31 84 ILE A O 1
ATOM 712 N N . LYS A 1 85 ? -21.503 3.714 33.931 1.00 81.94 85 LYS A N 1
ATOM 713 C CA . LYS A 1 85 ? -22.177 4.975 34.290 1.00 81.94 85 LYS A CA 1
ATOM 714 C C . LYS A 1 85 ? -23.656 4.771 34.608 1.00 81.94 85 LYS A C 1
ATOM 716 O O . LYS A 1 85 ? -24.161 5.394 35.538 1.00 81.94 85 LYS A O 1
ATOM 721 N N . ASN A 1 86 ? -24.340 3.924 33.843 1.00 82.38 86 ASN A N 1
ATOM 722 C CA . ASN A 1 86 ? -25.743 3.611 34.083 1.00 82.38 86 ASN A CA 1
ATOM 723 C C . ASN A 1 86 ? -25.916 2.857 35.407 1.00 82.38 86 ASN A C 1
ATOM 725 O O . ASN A 1 86 ? -26.757 3.253 36.205 1.00 82.38 86 ASN A O 1
ATOM 729 N N . GLU A 1 87 ? -25.086 1.852 35.687 1.00 80.50 87 GLU A N 1
ATOM 730 C CA . GLU A 1 87 ? -25.107 1.107 36.955 1.00 80.50 87 GLU A CA 1
ATOM 731 C C . GLU A 1 87 ? -24.862 2.022 38.168 1.00 80.50 87 GLU A C 1
ATOM 733 O O . GLU A 1 87 ? -25.626 1.984 39.134 1.00 80.50 87 GLU A O 1
ATOM 738 N N . LEU A 1 88 ? -23.873 2.921 38.088 1.00 75.06 88 LEU A N 1
ATOM 739 C CA . LEU A 1 88 ? -23.583 3.898 39.145 1.00 75.06 88 LEU A CA 1
ATOM 740 C C . LEU A 1 88 ? -24.734 4.900 39.363 1.00 75.06 88 LEU A C 1
ATOM 742 O O . LEU A 1 88 ? -25.063 5.245 40.502 1.00 75.06 88 LEU A O 1
ATOM 746 N N . ASN A 1 89 ? -25.385 5.357 38.289 1.00 68.62 89 ASN A N 1
ATOM 747 C CA . ASN A 1 89 ? -26.550 6.240 38.396 1.00 68.62 89 ASN A CA 1
ATOM 748 C C . ASN A 1 89 ? -27.771 5.531 38.998 1.00 68.62 89 ASN A C 1
ATOM 750 O O . ASN A 1 89 ? -28.501 6.148 39.775 1.00 68.62 89 ASN A O 1
ATOM 754 N N . VAL A 1 90 ? -27.976 4.244 38.701 1.00 58.25 90 VAL A N 1
ATOM 755 C CA . VAL A 1 90 ? -29.048 3.442 39.311 1.00 58.25 90 VAL A CA 1
ATOM 756 C C . VAL A 1 90 ? -28.803 3.279 40.815 1.00 58.25 90 VAL A C 1
ATOM 758 O O . VAL A 1 90 ? -29.731 3.499 41.597 1.00 58.25 90 VAL A O 1
ATOM 761 N N . SER A 1 91 ? -27.561 3.022 41.246 1.00 56.22 91 SER A N 1
ATOM 762 C CA . SER A 1 91 ? -27.231 2.920 42.677 1.00 56.22 91 SER A CA 1
ATOM 763 C C . SER A 1 91 ? -27.464 4.215 43.468 1.00 56.22 91 SER A C 1
ATOM 765 O O . SER A 1 91 ? -27.888 4.149 44.617 1.00 56.22 91 SER A O 1
ATOM 767 N N . ASN A 1 92 ? -27.291 5.393 42.858 1.00 54.19 92 ASN A N 1
ATOM 768 C CA . ASN A 1 92 ? -27.565 6.680 43.517 1.00 54.19 92 ASN A CA 1
ATOM 769 C C . ASN A 1 92 ? -29.060 7.044 43.577 1.00 54.19 92 ASN A C 1
ATOM 771 O O . ASN A 1 92 ? -29.446 7.911 44.359 1.00 54.19 92 ASN A O 1
ATOM 775 N N . SER A 1 93 ? -29.906 6.409 42.760 1.00 53.47 93 SER A N 1
ATOM 776 C CA . SER A 1 93 ? -31.360 6.632 42.771 1.00 53.47 93 SER A CA 1
ATOM 777 C C . SER A 1 93 ? -32.094 5.829 43.851 1.00 53.47 93 SER A C 1
ATOM 779 O O . SER A 1 93 ? -33.190 6.209 44.245 1.00 53.47 93 SER A O 1
ATOM 781 N N . PHE A 1 94 ? -31.478 4.754 44.355 1.00 50.81 94 PHE A N 1
ATOM 782 C CA . PHE A 1 94 ? -32.071 3.838 45.337 1.00 50.81 94 PHE A CA 1
ATOM 783 C C . PHE A 1 94 ? -31.935 4.295 46.803 1.00 50.81 94 PHE A C 1
ATOM 785 O 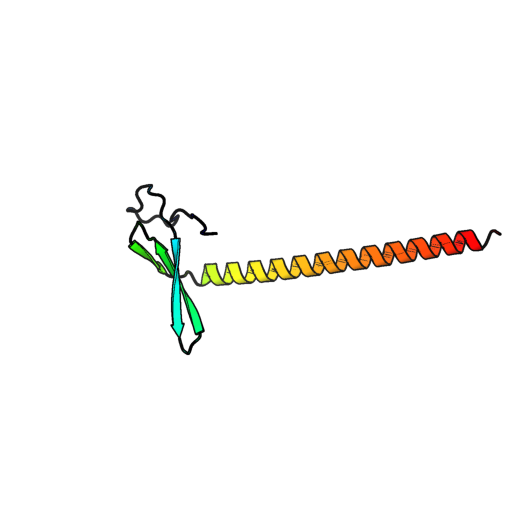O . PHE A 1 94 ? -32.568 3.709 47.675 1.00 50.81 94 PHE A O 1
ATOM 792 N N . PHE A 1 95 ? -31.127 5.323 47.087 1.00 50.88 95 PHE A N 1
ATOM 793 C CA . PHE A 1 95 ? -30.893 5.861 48.440 1.00 50.88 95 PHE A CA 1
ATOM 794 C C . PHE A 1 95 ? -31.561 7.232 48.687 1.00 50.88 95 PHE A C 1
ATOM 796 O O . PHE A 1 95 ? -31.102 7.991 49.542 1.00 50.88 95 PHE A O 1
ATOM 803 N N . LYS A 1 96 ? -32.621 7.574 47.943 1.00 43.00 96 LYS A N 1
ATOM 804 C CA . LYS A 1 96 ? -33.460 8.756 48.207 1.00 43.00 96 LYS A CA 1
ATOM 805 C C . LYS A 1 96 ? -34.813 8.375 48.782 1.00 43.00 96 LYS A C 1
ATOM 807 O O . LYS A 1 96 ? -35.384 7.378 48.294 1.00 43.00 96 LYS A O 1
#